Protein AF-A0A0B2Q8T6-F1 (afdb_monomer_lite)

Structure (mmCIF, N/CA/C/O backbone):
data_AF-A0A0B2Q8T6-F1
#
_entry.id   AF-A0A0B2Q8T6-F1
#
loop_
_atom_site.group_PDB
_atom_site.id
_atom_site.type_symbol
_atom_site.label_atom_id
_atom_site.label_alt_id
_atom_site.label_comp_id
_atom_site.label_asym_id
_atom_site.label_entity_id
_atom_site.label_seq_id
_atom_site.pdbx_PDB_ins_code
_atom_site.Cartn_x
_atom_site.Cartn_y
_atom_site.Cartn_z
_atom_site.occupancy
_atom_site.B_iso_or_equiv
_atom_site.auth_seq_id
_atom_site.auth_comp_id
_atom_site.auth_asym_id
_atom_site.auth_atom_id
_atom_site.pdbx_PDB_model_num
ATOM 1 N N . LYS A 1 1 ? -5.421 3.008 -15.663 1.00 60.28 1 LYS A N 1
ATOM 2 C CA . LYS A 1 1 ? -5.859 2.417 -14.377 1.00 60.28 1 LYS A CA 1
ATOM 3 C C . LYS A 1 1 ? -4.897 1.288 -14.026 1.00 60.28 1 LYS A C 1
ATOM 5 O O . LYS A 1 1 ? -4.652 0.452 -14.891 1.00 60.28 1 LYS A O 1
ATOM 10 N N . MET A 1 2 ? -4.248 1.337 -12.863 1.00 75.81 2 MET A N 1
ATOM 11 C CA . MET A 1 2 ? -3.138 0.429 -12.541 1.00 75.81 2 MET A CA 1
ATOM 12 C C . MET A 1 2 ? -3.650 -0.921 -12.020 1.00 75.81 2 MET A C 1
ATOM 14 O O . MET A 1 2 ? -4.560 -0.954 -11.201 1.00 75.81 2 MET A O 1
ATOM 18 N N . GLN A 1 3 ? -3.026 -2.038 -12.418 1.00 84.25 3 GLN A N 1
ATOM 19 C CA . GLN A 1 3 ? -3.413 -3.389 -11.960 1.00 84.25 3 GLN A CA 1
ATOM 20 C C . GLN A 1 3 ? -3.361 -3.547 -10.428 1.00 84.25 3 GLN A C 1
ATOM 22 O O . GLN A 1 3 ? -4.135 -4.311 -9.852 1.00 84.25 3 GLN A O 1
ATOM 27 N N . ILE A 1 4 ? -2.466 -2.806 -9.765 1.00 85.69 4 ILE A N 1
ATOM 28 C CA . ILE A 1 4 ? -2.337 -2.794 -8.304 1.00 85.69 4 ILE A CA 1
ATOM 29 C C . ILE A 1 4 ? -3.576 -2.200 -7.619 1.00 85.69 4 ILE A C 1
ATOM 31 O O . ILE A 1 4 ? -3.991 -2.683 -6.571 1.00 85.69 4 ILE A O 1
ATOM 35 N N . GLU A 1 5 ? -4.207 -1.199 -8.232 1.00 88.25 5 GLU A N 1
ATOM 36 C CA . GLU A 1 5 ? -5.400 -0.543 -7.699 1.00 88.25 5 GLU A CA 1
ATOM 37 C C . GLU A 1 5 ? -6.561 -1.543 -7.649 1.00 88.25 5 GLU A C 1
ATOM 39 O O . GLU A 1 5 ? -7.136 -1.789 -6.589 1.00 88.25 5 GLU A O 1
ATOM 44 N N . ASP A 1 6 ? -6.835 -2.215 -8.771 1.00 9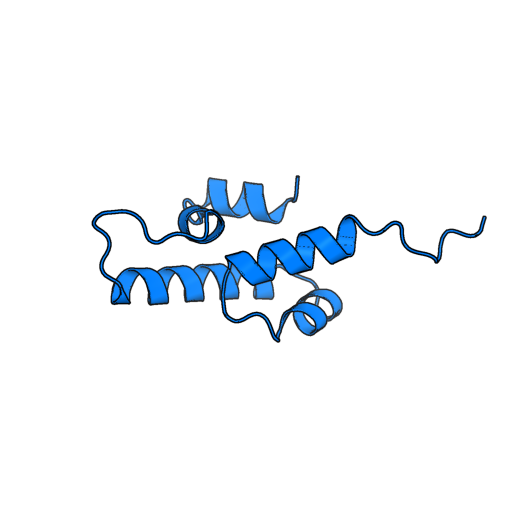0.06 6 ASP A N 1
ATOM 45 C CA . ASP A 1 6 ? -7.890 -3.229 -8.854 1.00 90.06 6 ASP A CA 1
ATOM 46 C C . ASP A 1 6 ? -7.600 -4.437 -7.934 1.00 90.06 6 ASP A C 1
ATOM 48 O O . ASP A 1 6 ? -8.520 -5.013 -7.344 1.00 90.06 6 ASP A O 1
ATOM 52 N N . TYR A 1 7 ? -6.323 -4.799 -7.744 1.00 90.00 7 TYR A N 1
ATOM 53 C CA . TYR A 1 7 ? -5.917 -5.824 -6.777 1.00 90.00 7 TYR A CA 1
ATOM 54 C C . TYR A 1 7 ? -6.263 -5.433 -5.332 1.00 90.00 7 TYR A C 1
ATOM 56 O O . TYR A 1 7 ? -6.822 -6.248 -4.592 1.00 90.00 7 TYR A O 1
ATOM 64 N N . LEU A 1 8 ? -5.982 -4.191 -4.929 1.00 90.94 8 LEU A N 1
ATOM 65 C CA . LEU A 1 8 ? -6.298 -3.694 -3.589 1.00 90.94 8 LEU A CA 1
ATOM 66 C C . LEU A 1 8 ? -7.810 -3.605 -3.354 1.00 90.94 8 LEU A C 1
ATOM 68 O O . LEU A 1 8 ? -8.277 -3.998 -2.283 1.00 90.94 8 LEU A O 1
ATOM 72 N N . TYR A 1 9 ? -8.590 -3.197 -4.361 1.00 91.69 9 TYR A N 1
ATOM 73 C CA . TYR A 1 9 ? -10.056 -3.251 -4.299 1.00 91.69 9 TYR A CA 1
ATOM 74 C C . TYR A 1 9 ? -10.567 -4.673 -4.066 1.00 91.69 9 TYR A C 1
ATOM 76 O O . TYR A 1 9 ? -11.374 -4.897 -3.164 1.00 91.69 9 TYR A O 1
ATOM 84 N N . LYS A 1 10 ? -10.042 -5.658 -4.807 1.00 92.19 10 LYS A N 1
ATOM 85 C CA . LYS A 1 10 ? -10.391 -7.077 -4.625 1.00 92.19 10 LYS A CA 1
ATOM 86 C C . LYS A 1 10 ? -10.049 -7.600 -3.225 1.00 92.19 10 LYS A C 1
ATOM 88 O O . LYS A 1 10 ? -10.686 -8.535 -2.748 1.00 92.19 10 LYS A O 1
ATOM 93 N N . LYS A 1 11 ? -9.030 -7.034 -2.577 1.00 90.88 11 LYS A N 1
ATOM 94 C CA . LYS A 1 11 ? -8.588 -7.408 -1.226 1.00 90.88 11 LYS A CA 1
ATOM 95 C C . LYS A 1 11 ? -9.256 -6.602 -0.109 1.00 90.88 11 LYS A C 1
ATOM 97 O O . LYS A 1 11 ? -8.940 -6.853 1.046 1.00 90.88 11 LYS A O 1
ATOM 102 N N . HIS A 1 12 ? -10.160 -5.673 -0.432 1.00 89.88 12 HIS A N 1
ATOM 103 C CA . HIS A 1 12 ? -10.733 -4.715 0.522 1.00 89.88 12 HIS A CA 1
ATOM 104 C C . HIS A 1 12 ? -9.677 -3.834 1.222 1.00 89.88 12 HIS A C 1
ATOM 106 O O . HIS A 1 12 ? -9.886 -3.370 2.335 1.00 89.88 12 HIS A O 1
ATOM 112 N N . LEU A 1 13 ? -8.551 -3.577 0.549 1.00 89.88 13 LEU A N 1
ATOM 113 C CA . LEU A 1 13 ? -7.412 -2.788 1.036 1.00 89.88 13 LEU A CA 1
ATOM 114 C C . LEU A 1 13 ? -7.297 -1.423 0.332 1.00 89.88 13 LEU A C 1
ATOM 116 O O . LEU A 1 13 ? -6.217 -0.855 0.213 1.00 89.88 13 LEU A O 1
ATOM 120 N N . TYR A 1 14 ? -8.404 -0.897 -0.186 1.00 89.50 14 TYR A N 1
ATOM 121 C CA . TYR A 1 14 ? -8.410 0.321 -1.003 1.00 89.50 14 TYR A CA 1
ATOM 122 C C . TYR A 1 14 ? -8.457 1.617 -0.180 1.00 89.50 14 TYR A C 1
ATOM 124 O O . TYR A 1 14 ? -8.246 2.690 -0.734 1.00 89.50 14 TYR A O 1
ATOM 132 N N . GLN A 1 15 ? -8.750 1.550 1.122 1.00 89.25 15 GLN A N 1
ATOM 133 C CA . GLN A 1 15 ? -8.996 2.744 1.944 1.00 89.25 15 GLN A CA 1
ATOM 134 C C . GLN A 1 15 ? -7.796 3.712 1.968 1.00 89.25 15 GLN A C 1
ATOM 136 O O . GLN A 1 15 ? -8.021 4.905 1.771 1.00 89.25 15 GLN A O 1
ATOM 141 N N . PRO A 1 16 ? -6.531 3.254 2.092 1.00 90.19 16 PRO A N 1
ATOM 142 C CA . PRO A 1 16 ? -5.377 4.158 2.073 1.00 90.19 16 PRO A CA 1
ATOM 143 C C . PRO A 1 16 ? -5.129 4.848 0.724 1.00 90.19 16 PRO A C 1
ATOM 145 O O . PRO A 1 16 ? -4.474 5.887 0.678 1.00 90.19 16 PRO A O 1
ATOM 148 N N . LEU A 1 17 ? -5.698 4.330 -0.374 1.00 87.12 17 LEU A N 1
ATOM 149 C CA . LEU A 1 17 ? -5.610 4.964 -1.697 1.00 87.12 17 LEU A CA 1
ATOM 150 C C . LEU A 1 17 ? -6.362 6.297 -1.755 1.00 87.12 17 LEU A C 1
ATOM 152 O O . LEU A 1 17 ? -6.043 7.145 -2.580 1.00 87.12 17 LEU A O 1
ATOM 156 N N . LEU A 1 18 ? -7.361 6.484 -0.889 1.00 83.62 18 LEU A N 1
ATOM 157 C CA . LEU A 1 18 ? -8.166 7.706 -0.836 1.00 83.62 18 LEU A CA 1
ATOM 158 C C . LEU A 1 18 ? -7.433 8.859 -0.132 1.00 83.62 18 LEU A C 1
ATOM 160 O O . LEU A 1 18 ? -7.906 9.994 -0.163 1.00 83.62 18 LEU A O 1
ATOM 164 N N . GLY A 1 19 ? -6.285 8.579 0.500 1.00 77.50 19 GLY A N 1
ATOM 165 C CA . GLY A 1 19 ? -5.409 9.580 1.110 1.00 77.50 19 GLY A CA 1
ATOM 166 C C . GLY A 1 19 ? -5.972 10.272 2.353 1.00 77.50 19 GLY A C 1
ATOM 167 O O . GLY A 1 19 ? -5.325 11.163 2.895 1.00 77.50 19 GLY A O 1
ATOM 168 N N . ASN A 1 20 ? -7.154 9.877 2.827 1.00 77.00 20 ASN A N 1
ATOM 169 C CA . ASN A 1 20 ? -7.789 10.444 4.006 1.00 77.00 20 ASN A CA 1
ATOM 170 C C . ASN A 1 20 ? -8.224 9.359 4.993 1.00 77.00 20 ASN A C 1
ATOM 172 O O . ASN A 1 20 ? -8.807 8.338 4.629 1.00 77.00 20 ASN A O 1
ATOM 176 N N . GLN A 1 21 ? -7.965 9.614 6.275 1.00 75.81 21 GLN A N 1
ATOM 177 C CA . GLN A 1 21 ? -8.458 8.757 7.341 1.00 75.81 21 GLN A CA 1
ATOM 178 C C . GLN A 1 21 ? -9.988 8.730 7.309 1.00 75.81 21 GLN A C 1
ATOM 180 O O . GLN A 1 21 ? -10.652 9.773 7.325 1.00 75.81 21 GLN A O 1
ATOM 185 N N . MET A 1 22 ? -10.563 7.527 7.269 1.00 76.94 22 MET A N 1
ATOM 186 C CA . MET A 1 22 ? -12.013 7.371 7.286 1.00 76.94 22 MET A CA 1
ATOM 187 C C . MET A 1 22 ? -12.595 7.878 8.609 1.00 76.94 22 MET A C 1
ATOM 189 O O . MET A 1 22 ? -12.114 7.554 9.696 1.00 76.94 22 MET A O 1
ATOM 193 N N . LYS A 1 23 ? -13.683 8.648 8.514 1.00 73.94 23 LYS A N 1
ATOM 194 C CA . LYS A 1 23 ? -14.400 9.192 9.672 1.00 73.94 23 LYS A CA 1
ATOM 195 C C . LYS A 1 23 ? -14.885 8.047 10.570 1.00 73.94 23 LYS A C 1
ATOM 197 O O . LYS A 1 23 ? -15.757 7.282 10.169 1.00 73.94 23 LYS A O 1
ATOM 202 N N . GLY A 1 24 ? -14.322 7.947 11.776 1.00 78.00 24 GLY A N 1
ATOM 203 C CA . GLY A 1 24 ? -14.643 6.905 12.761 1.00 78.00 24 GLY A CA 1
ATOM 204 C C . GLY A 1 24 ? -13.564 5.834 12.954 1.00 78.00 24 GLY A C 1
ATOM 205 O O . GLY A 1 24 ? -13.696 5.023 13.866 1.00 78.00 24 GLY A O 1
ATOM 206 N N . MET A 1 25 ? -12.497 5.839 12.150 1.00 87.19 25 MET A N 1
ATOM 207 C CA . MET A 1 25 ? -11.307 5.017 12.387 1.00 87.19 25 MET A CA 1
ATOM 208 C C . MET A 1 25 ? -10.370 5.715 13.375 1.00 87.19 25 MET A C 1
ATOM 210 O O . MET A 1 25 ? -10.234 6.939 13.319 1.00 87.19 25 MET A O 1
ATOM 214 N N . LYS A 1 26 ? -9.723 4.953 14.264 1.00 90.62 26 LYS A N 1
ATOM 215 C CA . LYS A 1 26 ? -8.663 5.480 15.132 1.00 90.62 26 LYS A CA 1
ATOM 216 C C . LYS A 1 26 ? -7.395 5.740 14.324 1.00 90.62 26 LYS A C 1
ATOM 218 O O . LYS A 1 26 ? -7.091 4.986 13.402 1.00 90.62 26 LYS A O 1
ATOM 223 N N . ASP A 1 27 ? -6.631 6.749 14.727 1.00 88.56 27 ASP A N 1
ATOM 224 C CA . ASP A 1 27 ? -5.368 7.120 14.076 1.00 88.56 27 ASP A CA 1
ATOM 225 C C . ASP A 1 27 ? -4.371 5.944 14.069 1.00 88.56 27 ASP A C 1
ATOM 227 O O . ASP A 1 27 ? -3.705 5.688 13.071 1.00 88.56 27 ASP A O 1
ATOM 231 N N . GLU A 1 28 ? -4.319 5.171 15.156 1.00 90.62 28 GLU A N 1
ATOM 232 C CA . GLU A 1 28 ? -3.463 3.982 15.291 1.00 90.62 28 GLU A CA 1
ATOM 233 C C . GLU A 1 28 ? -3.824 2.895 14.269 1.00 90.62 28 GLU A C 1
ATOM 235 O O . GLU A 1 28 ? -2.952 2.373 13.571 1.00 90.62 28 GLU A O 1
ATOM 240 N N . ASP A 1 29 ? -5.119 2.590 14.144 1.00 91.00 29 ASP A N 1
ATOM 241 C CA . ASP A 1 29 ? -5.627 1.597 13.195 1.00 91.00 29 ASP A CA 1
ATOM 242 C C . ASP A 1 29 ? -5.379 2.052 11.749 1.00 91.00 29 ASP A C 1
ATOM 244 O O . ASP A 1 29 ? -5.048 1.239 10.882 1.00 91.00 29 ASP A O 1
ATOM 248 N N . TRP A 1 30 ? -5.494 3.359 11.491 1.00 90.81 30 TRP A N 1
ATOM 249 C CA . TRP A 1 30 ? -5.192 3.957 10.195 1.00 90.81 30 TRP A CA 1
ATOM 250 C C . TRP A 1 30 ? -3.712 3.817 9.825 1.00 90.81 30 TRP A C 1
ATOM 252 O O . TRP A 1 30 ? -3.404 3.371 8.722 1.00 90.81 30 TRP A O 1
ATOM 262 N N . VAL A 1 31 ? -2.792 4.131 10.745 1.00 91.06 31 VAL A N 1
ATOM 263 C CA . VAL A 1 31 ? -1.342 3.994 10.516 1.00 91.06 31 VAL A CA 1
ATOM 264 C C . VAL A 1 31 ? -0.962 2.539 10.233 1.00 91.06 31 VAL A C 1
ATOM 266 O O . VAL A 1 31 ? -0.156 2.272 9.339 1.00 91.06 31 VAL A O 1
ATOM 269 N N . VAL A 1 32 ? -1.549 1.584 10.961 1.00 92.62 32 VAL A N 1
ATOM 270 C CA . VAL A 1 32 ? -1.316 0.151 10.720 1.00 92.62 32 VAL A CA 1
ATOM 271 C C . VAL A 1 32 ? -1.817 -0.256 9.336 1.00 92.62 32 VAL A C 1
ATOM 273 O O . VAL A 1 32 ? -1.089 -0.928 8.601 1.00 92.62 32 VAL A O 1
ATOM 276 N N . LEU A 1 33 ? -3.026 0.163 8.961 1.00 91.94 33 LEU A N 1
ATOM 277 C CA . LEU A 1 33 ? -3.601 -0.151 7.657 1.00 91.94 33 LEU A CA 1
ATOM 278 C C . LEU A 1 33 ? -2.784 0.462 6.511 1.00 91.94 33 LEU A C 1
ATOM 280 O O . LEU A 1 33 ? -2.444 -0.245 5.562 1.00 91.94 33 LEU A O 1
ATOM 284 N N . ASP A 1 34 ? -2.432 1.746 6.603 1.00 91.31 34 ASP A N 1
ATOM 285 C CA . ASP A 1 34 ? -1.620 2.431 5.593 1.00 91.31 34 ASP A CA 1
ATOM 286 C C . ASP A 1 34 ? -0.265 1.734 5.420 1.00 91.31 34 ASP A C 1
ATOM 288 O O . ASP A 1 34 ? 0.140 1.423 4.301 1.00 91.31 34 ASP A O 1
ATOM 292 N N . ARG A 1 35 ? 0.388 1.345 6.524 1.00 91.69 35 ARG A N 1
ATOM 293 C CA . ARG A 1 35 ? 1.654 0.604 6.474 1.00 91.69 35 ARG A CA 1
ATOM 294 C C . ARG A 1 35 ? 1.517 -0.773 5.822 1.00 91.69 35 ARG A C 1
ATOM 296 O O . ARG A 1 35 ? 2.424 -1.197 5.103 1.00 91.69 35 ARG A O 1
ATOM 303 N N . GLN A 1 36 ? 0.415 -1.481 6.070 1.00 91.81 36 GLN A N 1
ATOM 304 C CA . GLN A 1 36 ? 0.147 -2.779 5.446 1.00 91.81 36 GLN A CA 1
ATOM 305 C C . GLN A 1 36 ? -0.039 -2.643 3.937 1.00 91.81 36 GLN A C 1
ATOM 307 O O . GLN A 1 36 ? 0.576 -3.391 3.175 1.00 91.81 36 GLN A O 1
ATOM 312 N N . VAL A 1 37 ? -0.850 -1.679 3.501 1.00 92.38 37 VAL A N 1
ATOM 313 C CA . VAL A 1 37 ? -1.098 -1.436 2.077 1.00 92.38 37 VAL A CA 1
ATOM 314 C C . VAL A 1 37 ? 0.178 -0.989 1.372 1.00 92.38 37 VAL A C 1
ATOM 316 O O . VAL A 1 37 ? 0.507 -1.545 0.324 1.00 92.38 37 VAL A O 1
ATOM 319 N N . LEU A 1 38 ? 0.962 -0.103 1.989 1.00 90.69 38 LEU A N 1
ATOM 320 C CA . LEU A 1 38 ? 2.278 0.297 1.493 1.00 90.69 38 LEU A CA 1
ATOM 321 C C . LEU A 1 38 ? 3.188 -0.920 1.253 1.00 90.69 38 LEU A C 1
ATOM 323 O O . LEU A 1 38 ? 3.771 -1.060 0.177 1.00 90.69 38 LEU A O 1
ATOM 327 N N . GLY A 1 39 ? 3.264 -1.837 2.223 1.00 90.31 39 GLY A N 1
ATOM 328 C CA . GLY A 1 39 ? 4.058 -3.061 2.108 1.00 90.31 39 GLY A CA 1
ATOM 329 C C . GLY A 1 39 ? 3.567 -3.992 0.998 1.00 90.31 39 GLY A C 1
ATOM 330 O O . GLY A 1 39 ? 4.373 -4.512 0.229 1.00 90.31 39 GLY A O 1
ATOM 331 N N . VAL A 1 40 ? 2.250 -4.169 0.859 1.00 90.31 40 VAL A N 1
ATOM 332 C CA . VAL A 1 40 ? 1.659 -4.967 -0.228 1.00 90.31 40 VAL A CA 1
ATOM 333 C C . VAL A 1 40 ? 2.041 -4.398 -1.591 1.00 90.31 40 VAL A C 1
ATOM 335 O O . VAL A 1 40 ? 2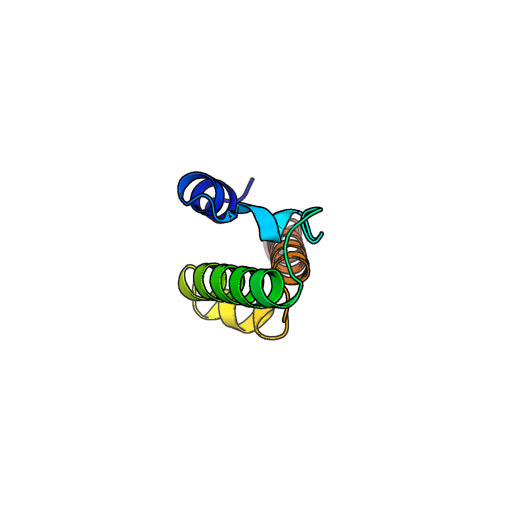.429 -5.158 -2.480 1.00 90.31 40 VAL A O 1
ATOM 338 N N . ILE A 1 41 ? 1.968 -3.076 -1.761 1.00 88.31 41 ILE A N 1
ATOM 339 C CA . ILE A 1 41 ? 2.324 -2.441 -3.030 1.00 88.31 41 ILE A CA 1
ATOM 340 C C . ILE A 1 41 ? 3.817 -2.616 -3.315 1.00 88.31 41 ILE A C 1
ATOM 342 O O . ILE A 1 41 ? 4.170 -3.103 -4.386 1.00 88.31 41 ILE A O 1
ATOM 3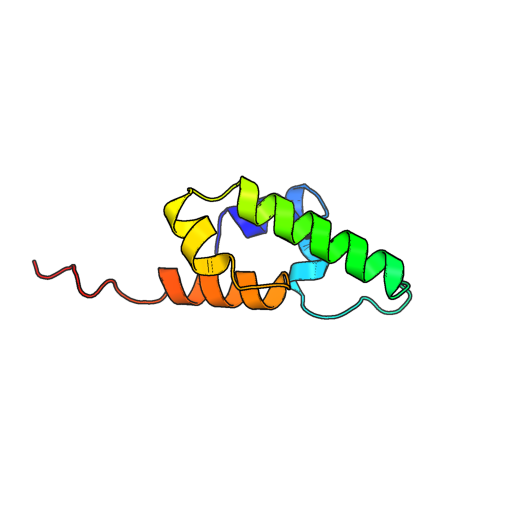46 N N . GLN A 1 42 ? 4.688 -2.318 -2.348 1.00 87.25 42 GLN A N 1
ATOM 347 C CA . GLN A 1 42 ? 6.138 -2.486 -2.499 1.00 87.25 42 GLN A CA 1
ATOM 348 C C . GLN A 1 42 ? 6.533 -3.929 -2.852 1.00 87.25 42 GLN A C 1
ATOM 350 O O . GLN A 1 42 ? 7.375 -4.127 -3.723 1.00 87.25 42 GLN A O 1
ATOM 355 N N . LEU A 1 43 ? 5.896 -4.930 -2.234 1.00 87.06 43 LEU A N 1
ATOM 356 C CA . LEU A 1 43 ? 6.154 -6.352 -2.500 1.00 87.06 43 LEU A CA 1
ATOM 357 C C . LEU A 1 43 ? 5.635 -6.831 -3.861 1.00 87.06 43 LEU A C 1
ATOM 359 O O . LEU A 1 43 ? 6.138 -7.817 -4.394 1.00 87.06 43 LEU A O 1
ATOM 363 N N . THR A 1 44 ? 4.615 -6.174 -4.412 1.00 85.69 44 THR A N 1
ATOM 364 C CA . THR A 1 44 ? 4.033 -6.555 -5.709 1.00 85.69 44 THR A CA 1
ATOM 365 C C . THR A 1 44 ? 4.816 -5.959 -6.883 1.00 85.69 44 THR A C 1
ATOM 367 O O . THR A 1 44 ? 4.703 -6.426 -8.016 1.00 85.69 44 THR A O 1
ATOM 370 N N . LEU A 1 45 ? 5.612 -4.920 -6.636 1.00 84.12 45 LEU A N 1
ATOM 371 C CA . LEU A 1 45 ? 6.381 -4.225 -7.660 1.00 84.12 45 LEU A CA 1
ATOM 372 C C . LEU A 1 45 ? 7.737 -4.892 -7.909 1.00 84.12 45 LEU A C 1
ATOM 374 O O . LEU A 1 45 ? 8.326 -5.520 -7.033 1.00 84.12 45 LEU A O 1
ATOM 378 N N . SER A 1 46 ? 8.264 -4.726 -9.124 1.00 82.06 46 SER A N 1
ATOM 379 C CA . SER A 1 46 ? 9.628 -5.157 -9.437 1.00 82.06 46 SER A CA 1
ATOM 380 C C . SER A 1 46 ? 10.651 -4.324 -8.657 1.00 82.06 46 SER A C 1
ATOM 382 O O . SER A 1 46 ? 10.409 -3.151 -8.364 1.00 82.06 46 SER A O 1
ATOM 384 N N . CYS A 1 47 ? 11.823 -4.900 -8.364 1.00 81.56 47 CYS A N 1
ATOM 385 C CA . CYS A 1 47 ? 12.850 -4.256 -7.534 1.00 81.56 47 CYS A CA 1
ATOM 386 C C . CYS A 1 47 ? 13.224 -2.837 -8.000 1.00 81.56 47 CYS A C 1
ATOM 388 O O . CYS A 1 47 ? 13.418 -1.957 -7.167 1.00 81.56 47 CYS A O 1
ATOM 390 N N . ASN A 1 48 ? 13.273 -2.588 -9.314 1.00 80.00 48 ASN A N 1
ATOM 391 C CA . ASN A 1 48 ? 13.606 -1.267 -9.862 1.00 80.00 48 ASN A CA 1
ATOM 392 C C . ASN A 1 48 ? 12.522 -0.221 -9.570 1.00 80.00 48 ASN A C 1
ATOM 394 O O . ASN A 1 48 ? 12.834 0.930 -9.275 1.00 80.00 48 ASN A O 1
ATOM 398 N N . VAL A 1 49 ? 11.249 -0.614 -9.642 1.00 81.00 49 VAL A N 1
ATOM 399 C CA . VAL A 1 49 ? 10.128 0.288 -9.349 1.00 81.00 49 VAL A CA 1
ATOM 400 C C . VAL A 1 49 ? 10.018 0.500 -7.841 1.00 81.00 49 VAL A C 1
ATOM 402 O O . VAL A 1 49 ? 9.882 1.637 -7.401 1.00 81.00 49 VAL A O 1
ATOM 405 N N . ALA A 1 50 ? 10.165 -0.570 -7.053 1.00 80.69 50 ALA A N 1
ATOM 406 C CA . ALA A 1 50 ? 10.164 -0.507 -5.595 1.00 80.69 50 ALA A CA 1
ATOM 407 C C . ALA A 1 50 ? 11.279 0.405 -5.050 1.00 80.69 50 ALA A C 1
ATOM 409 O O . ALA A 1 50 ? 11.041 1.167 -4.118 1.00 80.69 50 ALA A O 1
ATOM 410 N N . PHE A 1 51 ? 12.471 0.390 -5.658 1.00 81.31 51 PHE A N 1
ATOM 411 C CA . PHE A 1 51 ? 13.579 1.266 -5.269 1.00 81.31 51 PHE A CA 1
ATOM 412 C C . PHE A 1 51 ? 13.268 2.754 -5.499 1.00 81.31 51 PHE A C 1
ATOM 414 O O . PHE A 1 51 ? 13.529 3.579 -4.626 1.00 81.31 51 PHE A O 1
ATOM 421 N N . ASN A 1 52 ? 12.654 3.102 -6.634 1.00 78.88 52 ASN A N 1
ATOM 422 C CA . ASN A 1 52 ? 12.337 4.496 -6.975 1.00 78.88 52 ASN A CA 1
ATOM 423 C C . ASN A 1 52 ? 11.285 5.126 -6.049 1.00 78.88 52 ASN A C 1
ATOM 425 O O . ASN A 1 52 ? 11.301 6.337 -5.826 1.00 78.88 52 ASN A O 1
ATOM 429 N N . ILE A 1 53 ? 10.395 4.304 -5.494 1.00 82.31 53 ILE A N 1
ATOM 430 C CA . ILE A 1 53 ? 9.314 4.735 -4.598 1.00 82.31 53 ILE A CA 1
ATOM 431 C C . ILE A 1 53 ? 9.603 4.427 -3.123 1.00 82.31 53 ILE A C 1
ATOM 433 O O . ILE A 1 53 ? 8.767 4.701 -2.270 1.00 82.31 53 ILE A O 1
ATOM 437 N N . ALA A 1 54 ? 10.775 3.875 -2.789 1.00 80.31 54 ALA A N 1
ATOM 438 C CA . ALA A 1 54 ? 11.132 3.500 -1.415 1.00 80.31 54 ALA A CA 1
ATOM 439 C C . ALA A 1 54 ? 11.162 4.695 -0.442 1.00 80.31 54 ALA A C 1
ATOM 441 O O . ALA A 1 54 ? 11.074 4.511 0.770 1.00 80.31 54 ALA A O 1
ATOM 442 N N . LYS A 1 55 ? 11.287 5.916 -0.977 1.00 84.88 55 LYS A N 1
ATOM 443 C CA . LYS A 1 55 ? 11.224 7.177 -0.225 1.00 84.88 55 LYS A CA 1
ATOM 444 C C . LYS A 1 55 ? 9.807 7.553 0.223 1.00 84.88 55 LYS A C 1
ATOM 446 O O . LYS A 1 55 ? 9.667 8.366 1.132 1.00 84.88 55 LYS A O 1
ATOM 451 N N . GLU A 1 56 ? 8.781 6.991 -0.413 1.00 87.38 56 GLU A N 1
ATOM 452 C CA . GLU A 1 56 ? 7.386 7.292 -0.108 1.00 87.38 56 GLU A CA 1
ATOM 453 C C . GLU A 1 56 ? 6.966 6.533 1.151 1.00 87.38 56 GLU A C 1
ATOM 455 O O . GLU A 1 56 ? 7.051 5.304 1.230 1.00 87.38 56 GLU A O 1
ATOM 460 N N . THR A 1 57 ? 6.538 7.279 2.165 1.00 85.94 57 THR A N 1
ATOM 461 C CA . THR A 1 57 ? 6.199 6.735 3.487 1.00 85.94 57 THR A CA 1
ATOM 462 C C . THR A 1 57 ? 4.710 6.471 3.669 1.00 85.94 57 THR A C 1
ATOM 464 O O . THR A 1 57 ? 4.349 5.775 4.616 1.00 85.94 57 THR A O 1
ATOM 467 N N . ILE A 1 58 ? 3.876 6.992 2.763 1.00 87.62 58 ILE A N 1
ATOM 468 C CA . ILE A 1 58 ? 2.413 6.901 2.794 1.00 87.62 58 ILE A CA 1
ATOM 469 C C . ILE A 1 58 ? 1.870 6.381 1.461 1.00 87.62 58 ILE A C 1
ATOM 471 O O . ILE A 1 58 ? 2.430 6.664 0.397 1.00 87.62 58 ILE A O 1
ATOM 475 N N . THR A 1 59 ? 0.752 5.652 1.502 1.00 88.50 59 THR A N 1
ATOM 476 C CA . THR A 1 59 ? 0.175 5.018 0.302 1.00 88.50 59 THR A CA 1
ATOM 477 C C . THR A 1 59 ? -0.210 6.037 -0.773 1.00 88.50 59 THR A C 1
ATOM 479 O O . THR A 1 59 ? -0.014 5.785 -1.961 1.00 88.50 59 THR A O 1
ATOM 482 N N . ALA A 1 60 ? -0.723 7.203 -0.372 1.00 85.19 60 ALA A N 1
ATOM 483 C CA . ALA A 1 60 ? -1.129 8.254 -1.305 1.00 85.19 60 ALA A CA 1
ATOM 484 C C . ALA A 1 60 ? 0.056 8.802 -2.122 1.00 85.19 60 ALA A C 1
ATOM 486 O O . ALA A 1 60 ? -0.010 8.825 -3.349 1.00 85.19 60 ALA A O 1
ATOM 487 N N . GLY A 1 61 ? 1.161 9.157 -1.454 1.00 86.12 61 GLY A N 1
ATOM 488 C CA . GLY A 1 61 ? 2.386 9.627 -2.116 1.00 86.12 61 GLY A CA 1
ATOM 489 C C . GLY A 1 61 ? 3.014 8.551 -3.004 1.00 86.12 61 GLY A C 1
ATOM 490 O O . GLY A 1 61 ? 3.458 8.828 -4.116 1.00 86.12 61 GLY A O 1
ATOM 491 N N . LEU A 1 62 ? 2.939 7.287 -2.575 1.00 87.81 62 LEU A N 1
ATOM 492 C CA . LEU A 1 62 ? 3.368 6.155 -3.388 1.00 87.81 62 LEU A CA 1
ATOM 493 C C . LEU A 1 62 ? 2.551 6.026 -4.683 1.00 87.81 62 LEU A C 1
ATOM 495 O O . LEU A 1 62 ? 3.129 5.815 -5.750 1.00 87.81 62 LEU A O 1
ATOM 499 N N . MET A 1 63 ? 1.223 6.150 -4.612 1.00 86.69 63 MET A N 1
ATOM 500 C CA . MET A 1 63 ? 0.358 6.088 -5.796 1.00 86.69 63 MET A CA 1
ATOM 501 C C . MET A 1 63 ? 0.603 7.261 -6.744 1.00 86.69 63 MET A C 1
ATOM 503 O O . MET A 1 63 ? 0.632 7.061 -7.955 1.00 86.69 63 MET A O 1
ATOM 507 N N . GLU A 1 64 ? 0.834 8.460 -6.214 1.00 86.62 64 GLU A N 1
ATOM 508 C CA . GLU A 1 64 ? 1.190 9.631 -7.017 1.00 86.62 64 GLU A CA 1
ATOM 509 C C . GLU A 1 64 ? 2.530 9.433 -7.742 1.00 86.62 64 GLU A C 1
ATOM 511 O O . GLU A 1 64 ? 2.623 9.652 -8.952 1.00 86.62 64 GLU A O 1
ATOM 516 N N . ALA A 1 65 ? 3.552 8.934 -7.039 1.00 86.31 65 ALA A N 1
ATOM 517 C CA . ALA A 1 65 ? 4.851 8.625 -7.628 1.00 86.31 65 ALA A CA 1
ATOM 518 C C . ALA A 1 65 ? 4.742 7.558 -8.729 1.00 86.31 65 ALA A C 1
ATOM 520 O O . ALA A 1 65 ? 5.342 7.699 -9.796 1.00 86.31 65 ALA A O 1
ATOM 521 N N . LEU A 1 66 ? 3.946 6.510 -8.497 1.00 84.94 66 LEU A N 1
ATOM 522 C CA . LEU A 1 66 ? 3.678 5.478 -9.494 1.00 84.94 66 LEU A CA 1
ATOM 523 C C . LEU A 1 66 ? 2.963 6.035 -10.728 1.00 84.94 66 LEU A C 1
ATOM 525 O O . LEU A 1 66 ? 3.395 5.751 -11.844 1.00 84.94 66 LEU A O 1
ATOM 529 N N . SER A 1 67 ? 1.908 6.833 -10.548 1.00 84.12 67 SER A N 1
ATOM 530 C CA . SER A 1 67 ? 1.208 7.477 -11.663 1.00 84.12 67 SER A CA 1
ATOM 531 C C . SER A 1 67 ? 2.163 8.362 -12.460 1.00 84.12 67 SER A C 1
ATOM 533 O O . SER A 1 67 ? 2.273 8.192 -13.669 1.00 84.12 67 SER A O 1
ATOM 535 N N . SER A 1 68 ? 2.960 9.199 -11.790 1.00 84.38 68 SER A N 1
ATOM 536 C CA . SER A 1 68 ? 3.961 10.061 -12.431 1.00 84.38 68 SER A CA 1
ATOM 537 C C . SER A 1 68 ? 4.978 9.277 -13.276 1.00 84.38 68 SER A C 1
ATOM 539 O O . SER A 1 68 ? 5.259 9.648 -14.416 1.00 84.38 68 SER A O 1
ATOM 541 N N . MET A 1 69 ? 5.478 8.140 -12.774 1.00 81.44 69 MET A N 1
ATOM 542 C CA . MET A 1 69 ? 6.434 7.293 -13.502 1.00 81.44 69 MET A CA 1
ATOM 543 C C . MET A 1 69 ? 5.884 6.731 -14.820 1.00 81.44 69 MET A C 1
ATOM 545 O O . MET A 1 69 ? 6.655 6.561 -15.765 1.00 81.44 69 MET A O 1
ATOM 549 N N . TYR A 1 70 ? 4.589 6.410 -14.877 1.00 76.94 70 TYR A N 1
ATOM 550 C CA . TYR A 1 70 ? 3.967 5.760 -16.038 1.00 76.94 70 TYR A CA 1
ATOM 551 C C . TYR A 1 70 ? 3.127 6.706 -16.911 1.00 76.94 70 TYR A C 1
ATOM 553 O O . TYR A 1 70 ? 2.854 6.370 -18.062 1.00 76.94 70 TYR A O 1
ATOM 561 N N . GLU A 1 71 ? 2.733 7.876 -16.406 1.00 74.31 71 GLU A N 1
ATOM 562 C CA . GLU A 1 71 ? 2.098 8.947 -17.187 1.00 74.31 71 GLU A CA 1
ATOM 563 C C . GLU A 1 71 ? 3.118 9.755 -17.996 1.00 74.31 71 GLU A C 1
ATOM 565 O O . GLU A 1 71 ? 2.775 10.330 -19.031 1.00 74.31 71 GLU A O 1
ATOM 570 N N . MET A 1 72 ? 4.387 9.770 -17.576 1.00 64.75 72 MET A N 1
ATOM 571 C CA . MET A 1 72 ? 5.457 10.353 -18.375 1.00 64.75 72 MET A CA 1
ATOM 572 C C . MET A 1 72 ? 5.641 9.549 -19.677 1.00 64.75 72 MET A C 1
ATOM 574 O O . MET A 1 72 ? 5.948 8.354 -19.614 1.00 64.75 72 MET A O 1
ATOM 578 N N . PRO A 1 73 ? 5.544 10.166 -20.873 1.00 50.09 73 PRO A N 1
ATOM 579 C CA .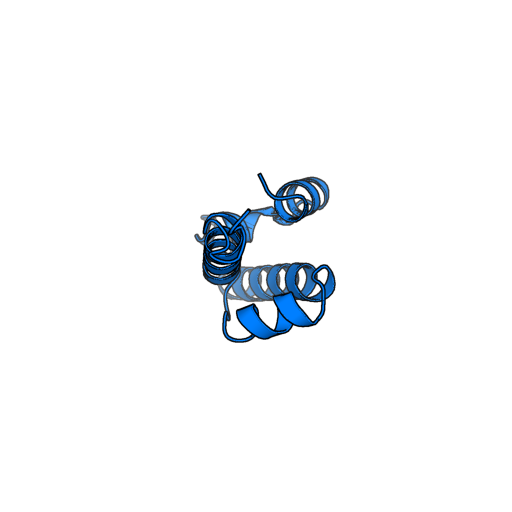 PRO A 1 73 ? 5.997 9.506 -22.085 1.00 50.09 73 PRO A CA 1
ATOM 580 C C . PRO A 1 73 ? 7.499 9.305 -21.921 1.00 50.09 73 PRO A C 1
ATOM 582 O O . PRO A 1 73 ? 8.248 10.272 -21.758 1.00 50.09 73 PRO A O 1
ATOM 585 N N . SER A 1 74 ? 7.948 8.050 -21.888 1.00 54.53 74 SER A N 1
ATOM 586 C CA . SER A 1 74 ? 9.372 7.770 -21.774 1.00 54.53 74 SER A CA 1
ATOM 587 C C . SER A 1 74 ? 10.083 8.518 -22.906 1.00 54.53 74 SER A C 1
ATOM 589 O O . SER A 1 74 ? 9.803 8.325 -24.090 1.00 54.53 74 SER A O 1
ATOM 591 N N . ALA A 1 75 ? 11.025 9.396 -22.556 1.00 50.38 75 ALA A N 1
ATOM 592 C CA . ALA A 1 75 ? 11.822 10.152 -23.526 1.00 50.38 75 ALA A CA 1
ATOM 593 C C . ALA A 1 75 ? 12.746 9.247 -24.378 1.00 50.38 75 ALA A C 1
ATOM 595 O O . ALA A 1 75 ? 13.615 9.735 -25.097 1.00 50.38 75 ALA A O 1
ATOM 596 N N . SER A 1 76 ? 12.563 7.925 -24.297 1.00 49.97 76 SER A N 1
ATOM 597 C CA . SER A 1 76 ? 13.321 6.898 -24.998 1.00 49.97 76 SER A CA 1
ATOM 598 C C . SER A 1 76 ? 12.584 6.292 -26.199 1.00 49.97 76 SER A C 1
ATOM 600 O O . SER A 1 76 ? 13.147 5.412 -26.843 1.00 49.97 76 SER A O 1
ATOM 602 N N . ASN A 1 77 ? 11.389 6.767 -26.563 1.00 43.91 77 ASN A N 1
ATOM 603 C CA . ASN A 1 77 ? 10.797 6.458 -27.87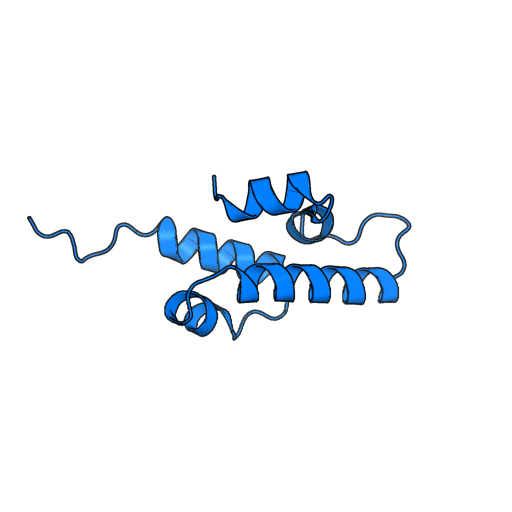0 1.00 43.91 77 ASN A CA 1
ATOM 604 C C . ASN A 1 77 ? 11.238 7.495 -28.913 1.00 43.91 77 ASN A C 1
ATOM 606 O O . ASN A 1 77 ? 10.433 8.258 -29.439 1.00 43.91 77 ASN A O 1
ATOM 610 N N . LYS A 1 78 ? 12.539 7.533 -29.211 1.00 41.94 78 LYS A N 1
ATOM 611 C CA . LYS A 1 78 ? 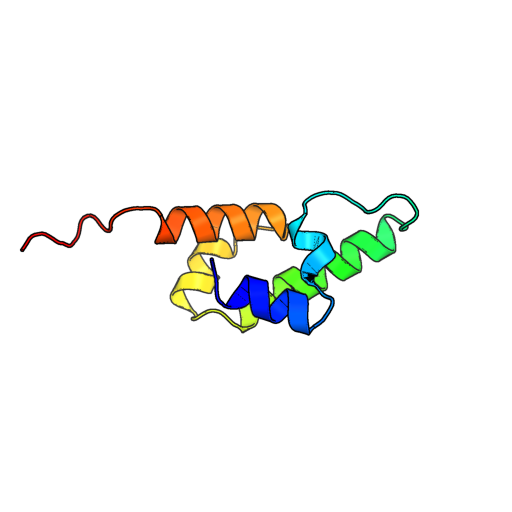12.990 7.990 -30.529 1.00 41.94 78 LYS A CA 1
ATOM 612 C C . LYS A 1 78 ? 12.959 6.768 -31.445 1.00 41.94 78 LYS A C 1
ATOM 614 O O . LYS A 1 78 ? 13.869 5.946 -31.384 1.00 41.94 78 LYS A O 1
ATOM 619 N N . VAL A 1 79 ? 11.867 6.636 -32.198 1.00 51.28 79 VAL A N 1
ATOM 620 C CA . VAL A 1 79 ? 11.823 5.843 -33.438 1.00 51.28 79 VAL A CA 1
ATOM 621 C C . VAL A 1 79 ? 12.532 6.638 -34.526 1.00 51.28 79 VAL A C 1
ATOM 623 O O . VAL A 1 79 ? 12.351 7.879 -34.532 1.00 51.28 79 VAL A O 1
#

Sequence (79 aa):
KMQIEDYLYKKHLYQPLLGNQMKGMKDEDWVVLDRQVLGVIQLTLSCNVAFNIAKETITAGLMEALSSMYEMPSASNKV

Secondary structure (DSSP, 8-state):
--HHHHHHHHTT--GGGG-S--TT--HHHHHHHHHHHHHHHHHHS-HHHHHHTTT--SHHHHHHHHHHHHHSPPTT---

pLDDT: mean 82.0, std 12.02, range [41.94, 92.62]

Radius of gyration: 14.01 Å; chains: 1; bounding box: 28×18×49 Å

Foldseek 3Di:
DDPLQVVCVVVVLNVQLVVDDPPPDDPVNVLVSQQVSLVVVLVVDDPVLSVQLVPPSGPNSSVVSVCVVVVDPPPPPPD

Organism: Glycine soja (NCBI:txid3848)